Protein AF-A0A9P8AP58-F1 (afdb_monomer_lite)

Sequence (163 aa):
MRFLSTFFATVAVVLTVHGASLDDRTDVETVASLSAKINKGNCYGAPVPPWDAGCSPGWYYGDHHPSSSLICLKDVVICGLLSLLDCGFYCPNTGRHTEAPKNGYKEVFTGYTAAVRSVVPGDYLTYGLVDTVQECMDMCNTVVGCQFINTYHDVHGKVCALR

Secondary structure (DSSP, 8-state):
-------------S--SS-----TTHHHHHHHHHHHHS-GGGTTT--S-TTSTT---SEEESSSPPSSSPEETT-HHHHHHHHHH-SSB--TTSTT--PPP-TT------S-SSPPPPSSTT---EEEEESSHHHHHHHHHHBTT---EEEEEETTEEEEEE-

Radius of gyration: 18.33 Å; chains: 1; bounding box: 47×37×61 Å

Organism: NCBI:txid856835

Foldseek 3Di:
DDDDDDDPDDDDDDDPDDDDDDPVPPLVVVLV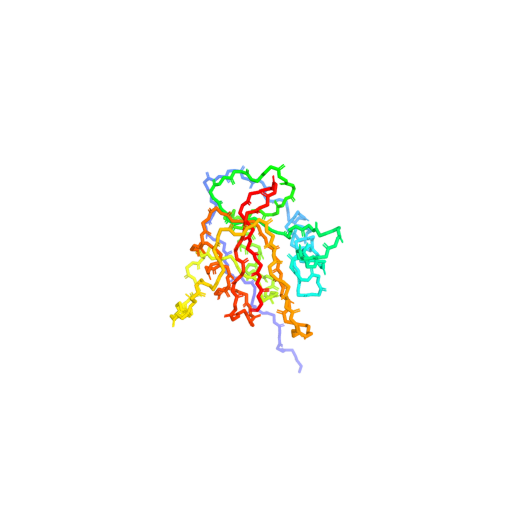VCCVLQAQVCLGNFNDDFQDPPTDASAEEEDDDQPDPHHYLPDPVSQVSVVVNPRQFHRQPPPPDPPPQPPDADQPDPAAQGWDDDPDPPQWRGKHHYADPVNLSSRLSSHPNFDYWTWHAYPRGIMITTD

Structure (mmCIF, N/CA/C/O backbone):
data_AF-A0A9P8AP58-F1
#
_entry.id   AF-A0A9P8AP58-F1
#
loop_
_atom_site.group_PDB
_atom_site.id
_atom_site.type_symbol
_atom_site.label_atom_id
_atom_site.label_alt_id
_atom_site.label_comp_id
_atom_site.label_asym_id
_atom_site.label_entity_id
_atom_site.label_seq_id
_atom_site.pdbx_PDB_ins_code
_atom_site.Cartn_x
_atom_site.Cartn_y
_atom_site.Cartn_z
_atom_site.occupancy
_atom_site.B_iso_or_equiv
_atom_site.auth_seq_id
_atom_site.auth_comp_id
_atom_site.auth_asym_id
_atom_site.auth_atom_id
_atom_site.pdbx_PDB_model_num
ATOM 1 N N . MET A 1 1 ? -22.024 -9.651 -43.913 1.00 40.78 1 MET A N 1
ATOM 2 C CA . MET A 1 1 ? -21.342 -8.561 -43.178 1.00 40.78 1 MET A CA 1
ATOM 3 C C . MET A 1 1 ? -22.388 -7.652 -42.554 1.00 40.78 1 MET A C 1
ATOM 5 O O . MET A 1 1 ? -23.392 -7.412 -43.210 1.00 40.78 1 MET A O 1
ATOM 9 N N . ARG A 1 2 ? -22.074 -7.120 -41.362 1.00 42.38 2 ARG A N 1
ATOM 10 C CA . ARG A 1 2 ? -22.781 -6.083 -40.576 1.00 42.38 2 ARG A CA 1
ATOM 11 C C . ARG A 1 2 ? -23.801 -6.576 -39.538 1.00 42.38 2 ARG A C 1
ATOM 13 O O . ARG A 1 2 ? -24.987 -6.305 -39.635 1.00 42.38 2 ARG A O 1
ATOM 20 N N . PHE A 1 3 ? -23.278 -7.219 -38.494 1.00 38.75 3 PHE A N 1
ATOM 21 C CA . PHE A 1 3 ? -23.812 -7.107 -37.133 1.00 38.75 3 PHE A CA 1
ATOM 22 C C . PHE A 1 3 ? -22.825 -6.261 -36.335 1.00 38.75 3 PHE A C 1
ATOM 24 O O . PHE A 1 3 ? -21.721 -6.727 -36.086 1.00 38.75 3 PHE A O 1
ATOM 31 N N . LEU A 1 4 ? -23.187 -5.020 -36.022 1.00 48.41 4 LEU A N 1
ATOM 32 C CA . LEU A 1 4 ? -22.578 -4.173 -34.991 1.00 48.41 4 LEU A CA 1
ATOM 33 C C . LEU A 1 4 ? -23.276 -2.822 -35.079 1.00 48.41 4 LEU A C 1
ATOM 35 O O . LEU A 1 4 ? -23.146 -2.155 -36.101 1.00 48.41 4 LEU A O 1
ATOM 39 N N . SER A 1 5 ? -24.027 -2.466 -34.037 1.00 48.19 5 SER A N 1
ATOM 40 C CA . SER A 1 5 ? -24.266 -1.091 -33.569 1.00 48.19 5 SER A CA 1
ATOM 41 C C . SER A 1 5 ? -25.670 -0.962 -32.982 1.00 48.19 5 SER A C 1
ATOM 43 O O . SER A 1 5 ? -26.552 -0.417 -33.627 1.00 48.19 5 SER A O 1
ATOM 45 N N . THR A 1 6 ? -25.869 -1.478 -31.768 1.00 45.34 6 THR A N 1
ATOM 46 C CA . THR A 1 6 ? -26.885 -0.990 -30.812 1.00 45.34 6 THR A CA 1
ATOM 47 C C . THR A 1 6 ? -26.591 -1.607 -29.439 1.00 45.34 6 THR A C 1
ATOM 49 O O . THR A 1 6 ? -27.280 -2.526 -29.011 1.00 45.34 6 THR A O 1
ATOM 52 N N . PHE A 1 7 ? -25.527 -1.166 -28.765 1.00 40.50 7 PHE A N 1
ATOM 53 C CA . PHE A 1 7 ? -25.283 -1.520 -27.353 1.00 40.50 7 PHE A CA 1
ATOM 54 C C . PHE A 1 7 ? -24.668 -0.358 -26.554 1.00 40.50 7 PHE A C 1
ATOM 56 O O . PHE A 1 7 ? -23.887 -0.565 -25.637 1.00 40.50 7 PHE A O 1
ATOM 63 N N . PHE A 1 8 ? -25.038 0.883 -26.881 1.00 42.94 8 PHE A N 1
ATOM 64 C CA . PHE A 1 8 ? -24.691 2.056 -26.072 1.00 42.94 8 PHE A CA 1
ATOM 65 C C . PHE A 1 8 ? -25.904 2.971 -25.931 1.00 42.94 8 PHE A C 1
ATOM 67 O O . PHE A 1 8 ? -25.991 4.001 -26.585 1.00 42.94 8 PHE A O 1
ATOM 74 N N . ALA A 1 9 ? -26.876 2.566 -25.120 1.00 43.69 9 ALA A N 1
ATOM 75 C CA . ALA A 1 9 ? -27.900 3.471 -24.605 1.00 43.69 9 ALA A CA 1
ATOM 76 C C . ALA A 1 9 ? -28.635 2.782 -23.455 1.00 43.69 9 ALA A C 1
ATOM 78 O O . ALA A 1 9 ? -29.604 2.089 -23.721 1.00 43.69 9 ALA A O 1
ATOM 79 N N . THR A 1 10 ? -28.145 2.938 -22.219 1.00 44.12 10 THR A N 1
ATOM 80 C CA . THR A 1 10 ? -28.948 3.049 -20.978 1.00 44.12 10 THR A CA 1
ATOM 81 C C . THR A 1 10 ? -28.051 2.920 -19.742 1.00 44.12 10 THR A C 1
ATOM 83 O O . THR A 1 10 ? -27.987 1.846 -19.159 1.00 44.12 10 THR A O 1
ATOM 86 N N . VAL A 1 11 ? -27.403 4.005 -19.307 1.00 41.91 11 VAL A N 1
ATOM 87 C CA . VAL A 1 11 ? -27.223 4.316 -17.872 1.00 41.91 11 VAL A CA 1
ATOM 88 C C . VAL A 1 11 ? -27.125 5.839 -17.762 1.00 41.91 11 VAL A C 1
ATOM 90 O O . VAL A 1 11 ? -26.048 6.416 -17.809 1.00 41.91 11 VAL A O 1
ATOM 93 N N . ALA A 1 12 ? -28.269 6.510 -17.695 1.00 47.03 12 ALA A N 1
ATOM 94 C CA . ALA A 1 12 ? -28.331 7.946 -17.451 1.00 47.03 12 ALA A CA 1
ATOM 95 C C . ALA A 1 12 ? -29.510 8.243 -16.530 1.00 47.03 12 ALA A C 1
ATOM 97 O O . ALA A 1 12 ? -30.489 8.833 -16.963 1.00 47.03 12 ALA A O 1
ATOM 98 N N . VAL A 1 13 ? -29.448 7.790 -15.275 1.00 47.41 13 VAL A N 1
ATOM 99 C CA . VAL A 1 13 ? -30.247 8.359 -14.181 1.00 47.41 13 VAL A CA 1
ATOM 100 C C . VAL A 1 13 ? -29.464 8.179 -12.878 1.00 47.41 13 VAL A C 1
ATOM 102 O O . VAL A 1 13 ? -28.923 7.107 -12.630 1.00 47.41 13 VAL A O 1
ATOM 105 N N . VAL A 1 14 ? -29.498 9.221 -12.044 1.00 40.94 14 V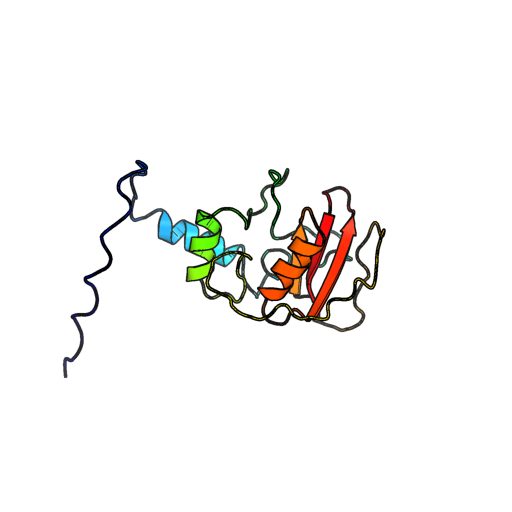AL A N 1
ATOM 106 C CA . VAL A 1 14 ? -28.952 9.354 -10.680 1.00 40.94 14 VAL A CA 1
ATOM 107 C C . VAL A 1 14 ? -27.531 9.915 -10.615 1.00 40.94 14 VAL A C 1
ATOM 109 O O . VAL A 1 14 ? -26.609 9.188 -10.304 1.00 40.94 14 VAL A O 1
ATOM 112 N N . LEU A 1 15 ? -27.383 11.227 -10.834 1.00 37.28 15 LEU A N 1
ATOM 113 C CA . LEU A 1 15 ? -26.424 12.107 -10.137 1.00 37.28 15 LEU A CA 1
ATOM 114 C C . LEU A 1 15 ? -26.879 13.573 -10.340 1.00 37.28 15 LEU A C 1
ATOM 116 O O . LEU A 1 15 ?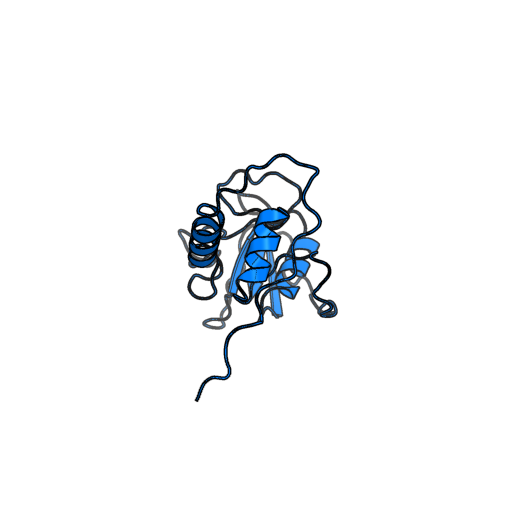 -26.220 14.375 -10.987 1.00 37.28 15 LEU A O 1
ATOM 120 N N . THR A 1 16 ? -28.065 13.929 -9.831 1.00 39.12 16 THR A N 1
ATOM 121 C CA . THR A 1 16 ? -28.626 15.297 -9.932 1.00 39.12 16 THR A CA 1
ATOM 122 C C . THR A 1 16 ? -28.765 16.002 -8.580 1.00 39.12 16 THR A C 1
ATOM 124 O O . THR A 1 16 ? -29.711 16.759 -8.393 1.00 39.12 16 THR A O 1
ATOM 127 N N . VAL A 1 17 ? -27.869 15.772 -7.609 1.00 39.41 17 VAL A N 1
ATOM 128 C CA . VAL A 1 17 ? -27.957 16.493 -6.313 1.00 39.41 17 VAL A CA 1
ATOM 129 C C . VAL A 1 17 ? -26.673 17.205 -5.877 1.00 39.41 17 VAL A C 1
ATOM 131 O O . VAL A 1 17 ? -26.743 18.062 -5.007 1.00 39.41 17 VAL A O 1
ATOM 134 N N . HIS A 1 18 ? -25.520 16.991 -6.513 1.00 36.91 18 HIS A N 1
ATOM 135 C CA . HIS A 1 18 ? -24.331 17.801 -6.216 1.00 36.91 18 HIS A CA 1
ATOM 136 C C . HIS A 1 18 ? -23.763 18.353 -7.517 1.00 36.91 18 HIS A C 1
ATOM 138 O O . HIS A 1 18 ? -23.333 17.598 -8.382 1.00 36.91 18 HIS A O 1
ATOM 144 N N . GLY A 1 19 ? -23.854 19.675 -7.676 1.00 36.41 19 GLY A N 1
ATOM 145 C CA . GLY A 1 19 ? -23.434 20.407 -8.866 1.00 36.41 19 GLY A CA 1
ATOM 146 C C . GLY A 1 19 ? -21.930 20.320 -9.113 1.00 36.41 19 GLY A C 1
ATOM 147 O O . GLY A 1 19 ? -21.195 21.238 -8.767 1.00 36.41 19 GLY A O 1
ATOM 148 N N . ALA A 1 20 ? -21.496 19.244 -9.760 1.00 35.88 20 ALA A N 1
ATOM 149 C CA . ALA A 1 20 ? -20.250 19.190 -10.502 1.00 35.88 20 ALA A CA 1
ATOM 150 C C . ALA A 1 20 ? -20.607 19.177 -11.992 1.00 35.88 20 ALA A C 1
ATOM 152 O O . ALA A 1 20 ? -21.265 18.265 -12.489 1.00 35.88 20 ALA A O 1
ATOM 153 N N . SER A 1 21 ? -20.214 20.237 -12.690 1.00 34.44 21 SER A N 1
ATOM 154 C CA . SER A 1 21 ? -20.146 20.258 -14.147 1.00 34.44 21 SER A CA 1
ATOM 155 C C . SER A 1 21 ? -19.167 19.166 -14.584 1.00 34.44 21 SER A C 1
ATOM 157 O O . SER A 1 21 ? -17.965 19.342 -14.410 1.00 34.44 21 SER A O 1
ATOM 159 N N . LEU A 1 22 ? -19.668 18.046 -15.109 1.00 40.72 22 LEU A N 1
ATOM 160 C CA . LEU A 1 22 ? -18.841 17.030 -15.759 1.00 40.72 22 LEU A CA 1
ATOM 161 C C . LEU A 1 22 ? -18.434 17.557 -17.137 1.00 40.72 22 LEU A C 1
ATOM 163 O O . LEU A 1 22 ? -19.235 17.580 -18.072 1.00 40.72 22 LEU A O 1
ATOM 167 N N . ASP A 1 23 ? -17.199 18.038 -17.220 1.00 38.06 23 ASP A N 1
ATOM 168 C CA . ASP A 1 23 ? -16.495 18.256 -18.474 1.00 38.06 23 ASP A CA 1
ATOM 169 C C . ASP A 1 23 ? -15.942 16.893 -18.928 1.00 38.06 23 ASP A C 1
ATOM 171 O O . ASP A 1 23 ? -15.084 16.307 -18.275 1.00 38.06 23 ASP A O 1
ATOM 175 N N . ASP A 1 24 ? -16.451 16.369 -20.043 1.00 47.53 24 ASP A N 1
ATOM 176 C CA . ASP A 1 24 ? -16.202 15.028 -20.622 1.00 47.53 24 ASP A CA 1
ATOM 177 C C . ASP A 1 24 ? -14.714 14.735 -20.955 1.00 47.53 24 ASP A C 1
ATOM 179 O O . ASP A 1 24 ? -14.343 13.668 -21.440 1.00 47.53 24 ASP A O 1
ATOM 183 N N . ARG A 1 25 ? -13.819 15.690 -20.691 1.00 46.25 25 ARG A N 1
ATOM 184 C CA . ARG A 1 25 ? -12.376 15.607 -20.938 1.00 46.25 25 ARG A CA 1
ATOM 185 C C . ARG A 1 25 ? -11.538 15.358 -19.682 1.00 46.25 25 ARG A C 1
ATOM 187 O O . ARG A 1 25 ? -10.410 14.889 -19.815 1.00 46.25 25 ARG A O 1
ATOM 194 N N . THR A 1 26 ? -12.062 15.633 -18.485 1.00 54.44 26 THR A N 1
ATOM 195 C CA . THR A 1 26 ? -11.304 15.513 -17.225 1.00 54.44 26 THR A CA 1
ATOM 196 C C . THR A 1 26 ? -11.257 14.085 -16.683 1.00 54.44 26 THR A C 1
ATOM 198 O O . THR A 1 26 ? -10.296 13.711 -16.011 1.00 54.44 26 THR A O 1
ATOM 201 N N . ASP A 1 27 ? -12.240 13.250 -17.015 1.00 59.91 27 ASP A N 1
ATOM 202 C CA . ASP A 1 27 ? -12.372 11.907 -16.434 1.00 59.91 27 ASP A CA 1
ATOM 203 C C . ASP A 1 27 ? -11.407 10.894 -17.075 1.00 59.91 27 ASP A C 1
ATOM 205 O O . ASP A 1 27 ? -10.841 10.033 -16.405 1.00 59.91 27 ASP A O 1
ATOM 209 N N . VAL A 1 28 ? -11.123 11.027 -18.373 1.00 61.59 28 VAL A N 1
ATOM 210 C CA . VAL A 1 28 ? -10.181 10.132 -19.070 1.00 61.59 28 VAL A CA 1
ATOM 211 C C . VAL A 1 28 ? -8.731 10.417 -18.664 1.00 61.59 28 VAL A C 1
ATOM 213 O O . VAL A 1 28 ? -7.946 9.491 -18.461 1.00 61.59 28 VAL A O 1
ATOM 216 N N . GLU A 1 29 ? -8.367 11.691 -18.507 1.00 68.44 29 GLU A N 1
ATOM 217 C CA . GLU A 1 29 ? -7.018 12.095 -18.088 1.00 68.44 29 GLU A CA 1
ATOM 218 C C . GLU A 1 29 ? -6.745 11.730 -16.617 1.00 68.44 29 GLU A C 1
ATOM 220 O O . GLU A 1 29 ? -5.650 11.274 -16.266 1.00 68.44 29 GLU A O 1
ATOM 225 N N . THR A 1 30 ? -7.760 11.831 -15.754 1.00 77.88 30 THR A N 1
ATOM 226 C CA . THR A 1 30 ? -7.673 11.397 -14.350 1.00 77.88 30 THR A CA 1
ATOM 227 C C . THR A 1 30 ? -7.573 9.876 -14.220 1.00 77.88 30 THR A C 1
ATOM 229 O O . THR A 1 30 ? -6.748 9.387 -13.452 1.00 77.88 30 THR A O 1
ATOM 232 N N . VAL A 1 31 ? -8.308 9.103 -15.025 1.00 79.94 31 VAL A N 1
ATOM 233 C CA . VAL A 1 31 ? -8.180 7.633 -15.060 1.00 79.94 31 VAL A CA 1
ATOM 234 C C . VAL A 1 31 ? -6.814 7.194 -15.595 1.00 79.94 31 VAL A C 1
ATOM 236 O O . VAL A 1 31 ? -6.179 6.310 -15.017 1.00 79.94 31 VAL A O 1
ATOM 239 N N . ALA A 1 32 ? -6.319 7.823 -16.665 1.00 83.62 32 ALA A N 1
ATOM 240 C CA . ALA A 1 32 ? -5.010 7.503 -17.234 1.00 83.62 32 ALA A CA 1
ATOM 241 C C . ALA A 1 32 ? -3.861 7.834 -16.266 1.00 83.62 32 ALA A C 1
ATOM 243 O O . ALA A 1 32 ? -2.947 7.027 -16.087 1.00 83.62 32 ALA A O 1
ATOM 244 N N . SER A 1 33 ? -3.919 8.992 -15.601 1.00 85.50 33 SER A N 1
ATOM 245 C CA . SER A 1 33 ? -2.929 9.372 -14.586 1.00 85.50 33 SER A CA 1
ATOM 246 C C . SER A 1 33 ? -2.980 8.463 -13.355 1.00 85.50 33 SER A C 1
ATOM 248 O O . SER A 1 33 ? -1.930 8.079 -12.834 1.00 85.50 33 SER A O 1
ATOM 250 N N . LEU A 1 34 ? -4.174 8.040 -12.930 1.00 86.00 34 LEU A N 1
ATOM 251 C CA . LEU A 1 34 ? -4.345 7.075 -11.847 1.00 86.00 34 LEU A CA 1
ATOM 252 C C . LEU A 1 34 ? -3.783 5.697 -12.213 1.00 86.00 34 LEU A C 1
ATOM 254 O O . LEU A 1 34 ? -3.051 5.120 -11.416 1.00 86.00 34 LEU A O 1
ATOM 258 N N . SER A 1 35 ? -4.042 5.208 -13.428 1.00 86.44 35 SER A N 1
ATOM 259 C CA . SER A 1 35 ? -3.464 3.961 -13.950 1.00 86.44 35 SER A CA 1
ATOM 260 C C . SER A 1 35 ? -1.933 4.021 -14.023 1.00 86.44 35 SER A C 1
ATOM 262 O O . SER A 1 35 ? -1.238 3.082 -13.631 1.00 86.44 35 SER A O 1
ATOM 264 N N . ALA A 1 36 ? -1.375 5.156 -14.450 1.00 87.81 36 ALA A N 1
ATOM 265 C CA . ALA A 1 36 ? 0.070 5.361 -14.462 1.00 87.81 36 ALA A CA 1
ATOM 266 C C . ALA A 1 36 ? 0.672 5.384 -13.043 1.00 87.81 36 ALA A C 1
ATOM 268 O O . ALA A 1 36 ? 1.783 4.892 -12.840 1.00 87.81 36 ALA A O 1
ATOM 269 N N . LYS A 1 37 ? -0.056 5.925 -12.056 1.00 88.38 37 LYS A N 1
ATOM 270 C CA . LYS A 1 37 ? 0.400 6.024 -10.661 1.00 88.38 37 LYS A CA 1
ATOM 271 C C . LYS A 1 37 ? 0.221 4.718 -9.880 1.00 88.38 37 LYS A C 1
ATOM 273 O O . LYS A 1 37 ? 1.120 4.356 -9.128 1.00 88.38 37 LYS A O 1
ATOM 278 N N . ILE A 1 38 ? -0.876 3.992 -10.087 1.00 88.56 38 ILE A N 1
ATOM 279 C CA . ILE A 1 38 ? -1.226 2.746 -9.395 1.00 88.56 38 ILE A CA 1
ATOM 280 C C . ILE A 1 38 ? -1.367 1.620 -10.426 1.00 88.56 38 ILE A C 1
ATOM 282 O O . ILE A 1 38 ? -2.423 1.427 -11.027 1.00 88.56 38 ILE A O 1
ATOM 286 N N . ASN A 1 39 ? -0.298 0.849 -10.626 1.00 89.12 39 ASN A N 1
ATOM 287 C CA . ASN A 1 39 ? -0.325 -0.349 -11.463 1.00 89.12 39 ASN A CA 1
ATOM 288 C C . ASN A 1 39 ? 0.603 -1.435 -10.919 1.00 89.12 39 ASN A C 1
ATOM 290 O O . ASN A 1 39 ? 1.521 -1.190 -10.141 1.00 89.12 39 ASN A O 1
ATOM 294 N N . LYS A 1 40 ? 0.401 -2.666 -11.383 1.00 89.12 40 LYS A N 1
ATOM 295 C CA . LYS A 1 40 ? 1.226 -3.801 -10.964 1.00 89.12 40 LYS A CA 1
ATOM 296 C C . LYS A 1 40 ? 2.717 -3.615 -11.287 1.00 89.12 40 LYS A C 1
ATOM 298 O O . LYS A 1 40 ? 3.565 -4.059 -10.521 1.00 89.12 40 LYS A O 1
ATOM 303 N N . GLY A 1 41 ? 3.046 -2.952 -12.399 1.00 89.19 41 GLY A N 1
ATOM 304 C CA . GLY A 1 41 ? 4.427 -2.755 -12.853 1.00 89.19 41 GLY A CA 1
ATOM 305 C C . GLY A 1 41 ? 5.262 -1.842 -11.952 1.00 89.19 41 GLY A C 1
ATOM 306 O O . GLY A 1 41 ? 6.478 -1.998 -11.894 1.00 89.19 41 GLY A O 1
ATOM 307 N N . ASN A 1 42 ? 4.624 -0.928 -11.216 1.00 91.44 42 ASN A N 1
ATOM 308 C CA . ASN A 1 42 ? 5.286 -0.031 -10.270 1.00 91.44 42 ASN A CA 1
ATOM 309 C C . ASN A 1 42 ? 4.997 -0.376 -8.800 1.00 91.44 42 ASN A C 1
ATOM 311 O O . ASN A 1 42 ? 5.141 0.489 -7.935 1.00 91.44 42 ASN A O 1
ATOM 315 N N . CYS A 1 43 ? 4.587 -1.620 -8.518 1.00 93.56 43 CYS A N 1
ATOM 316 C CA . CYS A 1 43 ? 4.209 -2.070 -7.174 1.00 93.56 43 CYS A CA 1
ATOM 317 C C . CYS A 1 43 ? 3.142 -1.154 -6.544 1.00 93.56 43 CYS A C 1
ATOM 319 O O . CYS A 1 43 ? 3.242 -0.754 -5.381 1.00 93.56 43 CYS A O 1
ATOM 321 N N . TYR A 1 44 ? 2.151 -0.763 -7.351 1.00 93.06 44 TYR A N 1
ATOM 322 C CA . TYR A 1 44 ? 1.038 0.105 -6.966 1.00 93.06 44 TYR A CA 1
ATOM 323 C C . TYR A 1 44 ? 1.503 1.431 -6.341 1.00 93.06 44 TYR A C 1
ATOM 325 O O . TYR A 1 44 ? 1.017 1.859 -5.297 1.00 93.06 44 TYR A O 1
ATOM 333 N N . GLY A 1 45 ? 2.481 2.067 -6.989 1.00 92.56 45 GLY A N 1
ATOM 334 C CA . GLY A 1 45 ? 3.052 3.354 -6.585 1.00 92.56 45 GLY A CA 1
ATOM 335 C C . GLY A 1 45 ? 4.238 3.267 -5.621 1.00 92.56 45 GLY A C 1
ATOM 336 O O . GLY A 1 45 ? 4.778 4.308 -5.260 1.00 92.56 45 GLY A O 1
ATOM 337 N N . ALA A 1 46 ? 4.672 2.064 -5.235 1.00 93.81 46 ALA A N 1
ATOM 338 C CA . ALA A 1 46 ? 5.764 1.845 -4.284 1.00 93.81 46 ALA A CA 1
ATOM 339 C C . ALA A 1 46 ? 6.857 0.915 -4.857 1.00 93.81 46 ALA A C 1
ATOM 341 O O . ALA A 1 46 ? 7.032 -0.199 -4.370 1.00 93.81 46 ALA A O 1
ATOM 342 N N . PRO A 1 47 ? 7.607 1.306 -5.902 1.00 93.88 47 PRO A N 1
ATOM 343 C CA . PRO A 1 47 ? 8.533 0.400 -6.596 1.00 93.88 47 PRO A CA 1
ATOM 344 C C . PRO A 1 47 ? 9.766 -0.001 -5.770 1.00 93.88 47 PRO A C 1
ATOM 346 O O . PRO A 1 47 ? 10.371 -1.036 -6.036 1.00 93.88 47 PRO A O 1
ATOM 349 N N . VAL A 1 48 ? 10.152 0.813 -4.785 1.00 92.88 48 VAL A N 1
ATOM 350 C CA . VAL A 1 48 ? 11.259 0.521 -3.867 1.00 92.88 48 VAL A CA 1
ATOM 351 C C . VAL A 1 48 ? 10.657 0.003 -2.564 1.00 92.88 48 VAL A C 1
ATOM 353 O O . VAL A 1 48 ? 9.858 0.722 -1.963 1.00 92.88 48 VAL A O 1
ATOM 356 N N . PRO A 1 49 ? 10.999 -1.213 -2.112 1.00 91.38 49 PRO A N 1
ATOM 357 C CA . PRO A 1 49 ? 10.400 -1.785 -0.920 1.00 91.38 49 PRO A CA 1
ATOM 358 C C . PRO A 1 49 ? 10.857 -1.050 0.349 1.00 91.38 49 PRO A C 1
ATOM 360 O O . PRO A 1 49 ? 11.920 -0.428 0.371 1.00 91.38 49 PRO A O 1
ATOM 363 N N . PRO A 1 50 ? 10.105 -1.171 1.452 1.00 89.56 50 PRO A N 1
ATOM 364 C CA . PRO A 1 50 ? 10.311 -0.338 2.636 1.00 89.56 50 PRO A CA 1
ATOM 365 C C . PRO A 1 50 ? 11.615 -0.591 3.411 1.00 89.56 50 PRO A C 1
ATOM 367 O O . PRO A 1 50 ? 11.987 0.202 4.271 1.00 89.56 50 PRO A O 1
ATOM 370 N N . TRP A 1 51 ? 12.293 -1.711 3.157 1.00 87.75 51 TRP A N 1
ATOM 371 C CA . TRP A 1 51 ? 13.586 -2.038 3.772 1.00 87.75 51 TRP A CA 1
ATOM 372 C C . TRP A 1 51 ? 14.786 -1.526 2.964 1.00 87.75 51 TRP A C 1
ATOM 374 O O . TRP A 1 51 ? 15.919 -1.678 3.419 1.00 87.75 51 TRP A O 1
ATOM 384 N N . ASP A 1 52 ? 14.556 -0.945 1.784 1.00 89.81 52 ASP A N 1
ATOM 385 C CA . ASP A 1 52 ? 15.599 -0.367 0.940 1.00 89.81 52 ASP A CA 1
ATOM 386 C C . ASP A 1 52 ? 15.577 1.173 1.029 1.00 89.81 52 ASP A C 1
ATOM 388 O O . ASP A 1 52 ? 14.558 1.803 1.327 1.00 89.81 52 ASP A O 1
ATOM 392 N N . ALA A 1 53 ? 16.733 1.801 0.800 1.00 88.88 53 ALA A N 1
ATOM 393 C CA . ALA A 1 53 ? 16.875 3.253 0.881 1.00 88.88 53 ALA A CA 1
ATOM 394 C C . ALA A 1 53 ? 16.135 3.967 -0.263 1.00 88.88 53 ALA A C 1
ATOM 396 O O . ALA A 1 53 ? 16.133 3.502 -1.401 1.00 88.88 53 ALA A O 1
ATOM 397 N N . GLY A 1 54 ? 15.554 5.135 0.032 1.00 88.62 54 GLY A N 1
ATOM 398 C CA . GLY A 1 54 ? 14.787 5.919 -0.947 1.00 88.62 54 GLY A CA 1
ATOM 399 C C . GLY A 1 54 ? 13.375 5.387 -1.206 1.00 88.62 54 GLY A C 1
ATOM 400 O O . GLY A 1 54 ? 12.752 5.766 -2.195 1.00 88.62 54 GLY A O 1
ATOM 401 N N . CYS A 1 55 ? 12.872 4.509 -0.338 1.00 90.31 55 CYS A N 1
ATOM 402 C CA . CYS A 1 55 ? 11.505 4.023 -0.406 1.00 90.31 55 CYS A CA 1
ATOM 403 C C . CYS A 1 55 ? 10.485 5.143 -0.127 1.00 90.31 55 CYS A C 1
ATOM 405 O O . CYS A 1 55 ? 10.724 6.056 0.667 1.00 90.31 55 CYS A O 1
ATOM 407 N N . SER A 1 56 ? 9.339 5.073 -0.806 1.00 90.69 56 SER A N 1
ATOM 408 C CA . SER A 1 56 ? 8.168 5.897 -0.492 1.00 90.69 56 SER A CA 1
ATOM 409 C C . SER A 1 56 ? 6.885 5.063 -0.605 1.00 90.69 56 SER A C 1
ATOM 411 O O . SER A 1 56 ? 6.811 4.202 -1.488 1.00 90.69 56 SER A O 1
ATOM 413 N N . PRO A 1 57 ? 5.905 5.263 0.298 1.00 91.62 57 PRO A N 1
ATOM 414 C CA . PRO A 1 57 ? 4.629 4.559 0.222 1.00 91.62 57 PRO A CA 1
ATOM 415 C C . PRO A 1 57 ? 3.887 4.943 -1.060 1.00 91.62 57 PRO A C 1
ATOM 417 O O . PRO A 1 57 ? 4.001 6.072 -1.532 1.00 91.62 57 PRO A O 1
ATOM 420 N N . GLY A 1 58 ? 3.106 4.015 -1.613 1.00 91.81 58 GLY A N 1
ATOM 421 C CA . GLY A 1 58 ? 2.347 4.261 -2.846 1.00 91.81 58 GLY A CA 1
ATOM 422 C C . GLY A 1 58 ? 0.972 4.882 -2.599 1.00 91.81 58 GLY A C 1
ATOM 423 O O . GLY A 1 58 ? 0.455 5.644 -3.419 1.00 91.81 58 GLY A O 1
ATOM 424 N N . TRP A 1 59 ? 0.380 4.574 -1.447 1.00 92.06 59 TRP A N 1
ATOM 425 C CA . TRP A 1 59 ? -1.013 4.870 -1.130 1.00 92.06 59 TRP A CA 1
ATOM 426 C C . TRP A 1 59 ? -1.228 5.033 0.378 1.00 92.06 59 TRP A C 1
ATOM 428 O O . TRP A 1 59 ? -0.389 4.645 1.195 1.00 92.06 59 TRP A O 1
ATOM 438 N N . TYR A 1 60 ? -2.371 5.615 0.735 1.00 91.62 60 TYR A N 1
ATOM 439 C CA . TYR A 1 60 ? -2.851 5.743 2.105 1.00 91.62 60 TYR A CA 1
ATOM 440 C C . TYR A 1 60 ? -4.265 5.160 2.225 1.00 91.62 60 TYR A C 1
ATOM 442 O O . TYR A 1 60 ? -5.120 5.433 1.382 1.00 91.62 60 TYR A O 1
ATOM 450 N N . TYR A 1 61 ? -4.521 4.371 3.267 1.00 91.12 61 TYR A N 1
ATOM 451 C CA . TYR A 1 61 ? -5.842 3.834 3.592 1.00 91.12 61 TYR A CA 1
ATOM 452 C C . TYR A 1 61 ? -6.095 3.950 5.100 1.00 91.12 61 TYR A C 1
ATOM 454 O O . TYR A 1 61 ? -5.712 3.083 5.880 1.00 91.12 61 TYR A O 1
ATOM 462 N N . GLY A 1 62 ? -6.734 5.048 5.495 1.00 87.06 62 GLY A N 1
ATOM 463 C CA . GLY A 1 62 ? -7.059 5.378 6.880 1.00 87.06 62 GLY A CA 1
ATOM 464 C C . GLY A 1 62 ? -8.047 6.543 6.946 1.00 87.06 62 GLY A C 1
ATOM 465 O O . GLY A 1 62 ? -8.437 7.089 5.912 1.00 87.06 62 GLY A O 1
ATOM 466 N N . ASP A 1 63 ? -8.512 6.867 8.148 1.00 85.50 63 ASP A N 1
ATOM 467 C CA . ASP A 1 63 ? -9.506 7.921 8.401 1.00 85.50 63 ASP A CA 1
ATOM 468 C C . ASP A 1 63 ? -8.891 9.321 8.533 1.00 85.50 63 ASP A C 1
ATOM 470 O O . ASP A 1 63 ? -9.608 10.323 8.499 1.00 85.50 63 ASP A O 1
ATOM 474 N N . HIS A 1 64 ? -7.571 9.417 8.686 1.00 82.00 64 HIS A N 1
ATOM 475 C CA . HIS A 1 64 ? -6.886 10.697 8.803 1.00 82.00 64 HIS A CA 1
ATOM 476 C C . HIS A 1 64 ? -6.523 11.267 7.430 1.00 82.00 64 HIS A C 1
ATOM 478 O O . HIS A 1 64 ? -6.387 10.561 6.435 1.00 82.00 64 HIS A O 1
ATOM 484 N N . HIS A 1 65 ? -6.331 12.582 7.351 1.00 70.56 65 HIS A N 1
ATOM 485 C CA . HIS A 1 65 ? -5.767 13.166 6.141 1.00 70.56 65 HIS A CA 1
ATOM 486 C C . HIS A 1 65 ? -4.277 12.811 6.064 1.00 70.56 65 HIS A C 1
ATOM 488 O O . HIS A 1 65 ? -3.537 13.167 6.988 1.00 70.56 65 HIS A O 1
ATOM 494 N N . PRO A 1 66 ? -3.810 12.145 4.992 1.00 68.25 66 PRO A N 1
ATOM 495 C CA . PRO A 1 66 ? -2.389 11.894 4.838 1.00 68.25 66 PRO A CA 1
ATOM 496 C C . PRO A 1 66 ? -1.657 13.237 4.762 1.00 68.25 66 PRO A C 1
ATOM 498 O O . PRO A 1 66 ? -2.071 14.152 4.051 1.00 68.25 66 PRO A O 1
ATOM 501 N N . SER A 1 67 ? -0.543 13.362 5.480 1.00 64.62 67 SER A N 1
ATOM 502 C CA . SER A 1 67 ? 0.337 14.541 5.422 1.00 64.62 67 SER A CA 1
ATOM 503 C C . SER A 1 67 ? 1.125 14.642 4.105 1.00 64.62 67 SER A C 1
ATOM 505 O O . SER A 1 67 ? 1.889 15.584 3.898 1.00 64.62 67 SER A O 1
ATOM 507 N N . SER A 1 68 ? 0.949 13.667 3.214 1.00 69.12 68 SER A N 1
ATOM 508 C CA . SER A 1 68 ? 1.694 13.444 1.981 1.00 69.12 68 SER A CA 1
ATOM 509 C C . SER A 1 68 ? 0.771 13.449 0.756 1.00 69.12 68 SER A C 1
ATOM 511 O O . SER A 1 68 ? -0.437 13.255 0.860 1.00 69.12 68 SER A O 1
ATOM 513 N N . SER A 1 69 ? 1.341 13.620 -0.441 1.00 80.06 69 SER A N 1
ATOM 514 C CA . SER A 1 69 ? 0.640 13.580 -1.743 1.00 80.06 69 SER A CA 1
ATOM 515 C C . SER A 1 69 ? 0.199 12.165 -2.177 1.00 80.06 69 SER A C 1
ATOM 517 O O . SER A 1 69 ? 0.075 11.855 -3.376 1.00 80.06 69 SER A O 1
ATOM 519 N N . LEU A 1 70 ? -0.010 11.284 -1.198 1.00 87.31 70 LEU A N 1
ATOM 520 C CA . LEU A 1 70 ? -0.493 9.928 -1.403 1.00 87.31 70 LEU A CA 1
ATOM 521 C C . LEU A 1 70 ? -1.953 9.945 -1.826 1.00 87.31 70 LEU A C 1
ATOM 523 O O . LEU A 1 70 ? -2.741 10.802 -1.432 1.00 87.31 70 LEU A O 1
ATOM 527 N N . ILE A 1 71 ? -2.310 8.955 -2.635 1.00 88.50 71 ILE A N 1
ATOM 528 C CA . ILE A 1 71 ? -3.704 8.720 -2.979 1.00 88.50 71 ILE A CA 1
ATOM 529 C C . ILE A 1 71 ? -4.393 8.113 -1.753 1.00 88.50 71 ILE A C 1
ATOM 531 O O . ILE A 1 71 ? -3.940 7.087 -1.241 1.00 88.50 71 ILE A O 1
ATOM 535 N N . CYS A 1 72 ? -5.478 8.744 -1.300 1.00 89.00 72 CYS A N 1
ATOM 536 C CA . CYS A 1 72 ? -6.327 8.211 -0.241 1.00 89.00 72 CYS A CA 1
ATOM 537 C C . CYS A 1 72 ? -7.323 7.209 -0.832 1.00 89.00 72 CYS A C 1
ATOM 539 O O . CYS A 1 72 ? -8.169 7.569 -1.647 1.00 89.00 72 CYS A O 1
ATOM 541 N N . LEU A 1 73 ? -7.233 5.952 -0.412 1.00 89.38 73 LEU A N 1
ATOM 542 C CA . LEU A 1 73 ? -8.065 4.860 -0.917 1.00 89.38 73 LEU A CA 1
ATOM 543 C C . LEU A 1 73 ? -9.436 4.770 -0.232 1.00 89.38 73 LEU A C 1
ATOM 545 O O . LEU A 1 73 ? -10.286 4.011 -0.687 1.00 89.38 73 LEU A O 1
ATOM 549 N N . LYS A 1 74 ? -9.678 5.553 0.830 1.00 85.94 74 LYS A N 1
ATOM 550 C CA . LYS A 1 74 ? -11.028 5.754 1.391 1.00 85.94 74 LYS A CA 1
ATOM 551 C C . LYS A 1 74 ? -11.842 6.808 0.632 1.00 85.94 74 LYS A C 1
ATOM 553 O O . LYS A 1 74 ? -13.033 6.958 0.891 1.00 85.94 74 LYS A O 1
ATOM 558 N N . ASP A 1 75 ? -11.229 7.530 -0.307 1.00 84.69 75 ASP A N 1
ATOM 559 C CA . ASP A 1 75 ? -11.943 8.481 -1.154 1.00 84.69 75 ASP A CA 1
ATOM 560 C C . ASP A 1 75 ? -12.836 7.739 -2.164 1.00 84.69 75 ASP A C 1
ATOM 562 O O . ASP A 1 75 ? -12.375 6.896 -2.938 1.00 84.69 75 ASP A O 1
ATOM 566 N N . VAL A 1 76 ? -14.133 8.053 -2.156 1.00 81.25 76 VAL A N 1
ATOM 567 C CA . VAL A 1 76 ? -15.144 7.371 -2.981 1.00 81.25 76 VAL A CA 1
ATOM 568 C C . VAL A 1 76 ? -14.937 7.578 -4.481 1.00 81.25 76 VAL A C 1
ATOM 570 O O . VAL A 1 76 ? -15.271 6.690 -5.264 1.00 81.25 76 VAL A O 1
ATOM 573 N N . VAL A 1 77 ? -14.379 8.721 -4.888 1.00 83.62 77 VAL A N 1
ATOM 574 C CA . VAL A 1 77 ? -14.103 9.024 -6.295 1.00 83.62 77 VAL A CA 1
ATOM 575 C C . VAL A 1 77 ? -12.902 8.212 -6.741 1.00 83.62 77 VAL A C 1
ATOM 577 O O . VAL A 1 77 ? -13.012 7.445 -7.694 1.00 83.62 77 VAL A O 1
ATOM 580 N N . ILE A 1 78 ? -11.789 8.295 -6.006 1.00 85.62 78 ILE A N 1
ATOM 581 C CA . ILE A 1 78 ? -10.585 7.501 -6.287 1.00 85.62 78 ILE A CA 1
ATOM 582 C C . ILE A 1 78 ? -10.929 6.018 -6.350 1.00 85.62 78 ILE A C 1
ATOM 584 O O . ILE A 1 78 ? -10.507 5.318 -7.272 1.00 85.62 78 ILE A O 1
ATOM 588 N N . CYS A 1 79 ? -11.725 5.544 -5.395 1.00 84.44 79 CYS A N 1
ATOM 589 C CA . CYS A 1 79 ? -12.067 4.142 -5.349 1.00 84.44 79 CYS A CA 1
ATOM 590 C C . CYS A 1 79 ? -12.982 3.701 -6.494 1.00 84.44 79 CYS A C 1
ATOM 592 O O . CYS A 1 79 ? -12.776 2.635 -7.080 1.00 84.44 79 CYS A O 1
ATOM 594 N N . GLY A 1 80 ? -13.950 4.543 -6.864 1.00 83.06 80 GLY A N 1
ATOM 595 C CA . GLY A 1 80 ? -14.768 4.335 -8.054 1.00 83.06 80 GLY A CA 1
ATOM 596 C C . GLY A 1 80 ? -13.910 4.219 -9.315 1.00 83.06 80 GLY A C 1
ATOM 597 O O . GLY A 1 80 ? -14.083 3.276 -10.085 1.00 83.06 80 GLY A O 1
ATOM 598 N N . LEU A 1 81 ? -12.928 5.106 -9.486 1.00 85.25 81 LEU A N 1
ATOM 599 C CA . LEU A 1 81 ? -12.026 5.082 -10.640 1.00 85.25 81 LEU A CA 1
ATOM 600 C C . LEU A 1 81 ? -11.122 3.840 -10.655 1.00 85.25 81 LEU A C 1
ATOM 602 O O . LEU A 1 81 ? -10.990 3.203 -11.698 1.00 85.25 81 LEU A O 1
ATOM 606 N N . LEU A 1 82 ? -10.544 3.444 -9.513 1.00 83.12 82 LEU A N 1
ATOM 607 C CA . LEU A 1 82 ? -9.737 2.217 -9.419 1.00 83.12 82 LEU A CA 1
ATOM 608 C C . LEU A 1 82 ? -10.549 0.968 -9.778 1.00 83.12 82 LEU A C 1
ATOM 610 O O . LEU A 1 82 ? -10.042 0.093 -10.477 1.00 83.12 82 LEU A O 1
ATOM 614 N N . SER A 1 83 ? -11.822 0.909 -9.374 1.00 83.25 83 SER A N 1
ATOM 615 C CA . SER A 1 83 ? -12.696 -0.223 -9.708 1.00 83.25 83 SER A CA 1
ATOM 616 C C . SER A 1 83 ? -12.950 -0.388 -11.214 1.00 83.25 83 SER A C 1
ATOM 618 O O . SER A 1 83 ? -13.268 -1.489 -11.657 1.00 83.25 83 SER A O 1
ATOM 620 N N . LEU A 1 84 ? -12.776 0.675 -12.010 1.00 82.94 84 LEU A N 1
ATOM 621 C CA . LEU A 1 84 ? -12.904 0.640 -13.472 1.00 82.94 84 LEU A CA 1
ATOM 622 C C . LEU A 1 84 ? -11.616 0.197 -14.182 1.00 82.94 84 LEU A C 1
ATOM 624 O O . LEU A 1 84 ? -11.677 -0.229 -15.332 1.00 82.94 84 LEU A O 1
ATOM 628 N N . LEU A 1 85 ? -10.457 0.317 -13.527 1.00 80.62 85 LEU A N 1
ATOM 629 C CA . LEU A 1 85 ? -9.146 0.081 -14.137 1.00 80.62 85 LEU A CA 1
ATOM 630 C C . LEU A 1 85 ? -8.746 -1.401 -14.222 1.00 80.62 85 LEU A C 1
ATOM 632 O O . LEU A 1 85 ? -7.799 -1.705 -14.943 1.00 80.62 85 LEU A O 1
ATOM 636 N N . ASP A 1 86 ? -9.422 -2.292 -13.483 1.00 77.25 86 ASP A N 1
ATOM 637 C CA . ASP A 1 86 ? -9.127 -3.738 -13.380 1.00 77.25 86 ASP A CA 1
ATOM 638 C C . ASP A 1 86 ? -7.615 -4.046 -13.286 1.00 77.25 86 ASP A C 1
ATOM 640 O O . ASP A 1 86 ? -7.059 -4.904 -13.970 1.00 77.25 86 ASP A O 1
ATOM 644 N N . CYS A 1 87 ? -6.898 -3.282 -12.455 1.00 75.69 87 CYS A N 1
ATOM 645 C CA . CYS A 1 87 ? -5.437 -3.342 -12.378 1.00 75.69 87 CYS A CA 1
ATOM 646 C C . CYS A 1 87 ? -4.910 -4.309 -11.301 1.00 75.69 87 CYS A C 1
ATOM 648 O O . CYS A 1 87 ? -3.704 -4.345 -11.049 1.00 75.69 87 CYS A O 1
ATOM 650 N N . GLY A 1 88 ? -5.793 -5.099 -10.673 1.00 77.19 88 GLY A N 1
ATOM 651 C CA . GLY A 1 88 ? -5.452 -6.032 -9.589 1.00 77.19 88 GLY A CA 1
ATOM 652 C C . GLY A 1 88 ? -5.246 -5.377 -8.217 1.00 77.19 88 GLY A C 1
ATOM 653 O O . GLY A 1 88 ? -4.692 -6.016 -7.319 1.00 77.19 88 GLY A O 1
ATOM 654 N N . PHE A 1 89 ? -5.681 -4.122 -8.067 1.00 83.31 89 PHE A N 1
ATOM 655 C CA . PHE A 1 89 ? -5.597 -3.328 -6.844 1.00 83.31 89 PHE A CA 1
ATOM 656 C C . PHE A 1 89 ? -6.920 -2.605 -6.594 1.00 83.31 89 PHE A C 1
ATOM 658 O O . PHE A 1 89 ? -7.316 -1.733 -7.368 1.00 83.31 89 PHE A O 1
ATOM 665 N N . TYR A 1 90 ? -7.596 -2.971 -5.507 1.00 84.56 90 TYR A N 1
ATOM 666 C CA . TYR A 1 90 ? -8.920 -2.458 -5.158 1.00 84.56 90 TYR A CA 1
ATOM 667 C C . TYR A 1 90 ? -8.905 -1.838 -3.763 1.00 84.56 90 TYR A C 1
ATOM 669 O O . TYR A 1 90 ? -8.136 -2.265 -2.901 1.00 84.56 90 TYR A O 1
ATOM 677 N N . CYS A 1 91 ? -9.765 -0.853 -3.507 1.00 86.00 91 CYS A N 1
ATOM 678 C CA . CYS A 1 91 ? -9.914 -0.346 -2.146 1.00 86.00 91 CYS A CA 1
ATOM 679 C C . CYS A 1 91 ? -10.832 -1.263 -1.334 1.00 86.00 91 CYS A C 1
ATOM 681 O O . CYS A 1 91 ? -11.871 -1.712 -1.842 1.00 86.00 91 CYS A O 1
ATOM 683 N N . PRO A 1 92 ? -10.502 -1.502 -0.061 1.00 78.62 92 PRO A N 1
ATOM 684 C CA . PRO A 1 92 ? -11.388 -2.209 0.837 1.00 78.62 92 PRO A CA 1
ATOM 685 C C . PRO A 1 92 ? -12.641 -1.364 1.109 1.00 78.62 92 PRO A C 1
ATOM 687 O O . PRO A 1 92 ? -12.561 -0.145 1.228 1.00 78.62 92 PRO A O 1
ATOM 690 N N . ASN A 1 93 ? -13.805 -2.014 1.199 1.00 68.00 93 ASN A N 1
ATOM 691 C CA . ASN A 1 93 ? -15.133 -1.408 1.420 1.00 68.00 93 ASN A CA 1
ATOM 692 C C . ASN A 1 93 ? -15.836 -0.721 0.234 1.00 68.00 93 ASN A C 1
ATOM 694 O O . ASN A 1 93 ? -16.741 0.088 0.436 1.00 68.00 93 ASN A O 1
ATOM 698 N N . THR A 1 94 ? -15.573 -1.136 -1.004 1.00 52.91 94 THR A N 1
ATOM 699 C CA . THR A 1 94 ? -16.638 -1.084 -2.024 1.00 52.91 94 THR A CA 1
ATOM 700 C C . THR A 1 94 ? -17.419 -2.389 -1.925 1.00 52.91 94 THR A C 1
ATOM 702 O O . THR A 1 94 ? -16.812 -3.453 -1.905 1.00 52.91 94 THR A O 1
ATOM 705 N N . GLY A 1 95 ? -18.747 -2.349 -1.785 1.00 49.38 95 GLY A N 1
ATOM 706 C CA . GLY A 1 95 ? -19.605 -3.518 -1.510 1.00 49.38 95 GLY A CA 1
ATOM 707 C C . GLY A 1 95 ? -19.677 -4.584 -2.619 1.00 49.38 95 GLY A C 1
ATOM 708 O O . GLY A 1 95 ? -20.770 -5.020 -2.970 1.00 49.38 95 GLY A O 1
ATOM 709 N N . ARG A 1 96 ? -18.542 -4.977 -3.212 1.00 44.16 96 ARG A N 1
ATOM 710 C CA . ARG A 1 96 ? -18.422 -5.901 -4.344 1.00 44.16 96 ARG A CA 1
ATOM 711 C C . ARG A 1 96 ? -17.301 -6.936 -4.261 1.00 44.16 96 ARG A C 1
ATOM 713 O O . ARG A 1 96 ? -17.214 -7.741 -5.178 1.00 44.16 96 ARG A O 1
ATOM 720 N N . HIS A 1 97 ? -16.518 -7.016 -3.188 1.00 45.94 97 HIS A N 1
ATOM 721 C CA . HIS A 1 97 ? -15.583 -8.135 -3.024 1.00 45.94 97 HIS A CA 1
ATOM 722 C C . HIS A 1 97 ? -15.906 -8.958 -1.779 1.00 45.94 97 HIS A C 1
ATOM 724 O O . HIS A 1 97 ? -15.378 -8.751 -0.694 1.00 45.94 97 HIS A O 1
ATOM 730 N N . THR A 1 98 ? -16.802 -9.927 -1.972 1.00 41.66 98 THR A N 1
ATOM 731 C CA . THR A 1 98 ? -16.957 -11.116 -1.128 1.00 41.66 98 THR A CA 1
ATOM 732 C C . THR A 1 98 ? -15.846 -12.116 -1.448 1.00 41.66 98 THR A C 1
ATOM 734 O O . THR A 1 98 ? -16.112 -13.215 -1.927 1.00 41.66 98 THR A O 1
ATOM 737 N N . GLU A 1 99 ? -14.591 -11.748 -1.208 1.00 49.22 99 GLU A N 1
ATOM 738 C CA . GLU A 1 99 ? -13.616 -12.767 -0.830 1.00 49.22 99 GLU A CA 1
ATOM 739 C C . GLU A 1 99 ? -13.672 -12.844 0.689 1.00 49.22 99 GLU A C 1
ATOM 741 O O . GLU A 1 99 ? -13.586 -11.828 1.380 1.00 49.22 99 GLU A O 1
ATOM 746 N N . ALA A 1 100 ? -13.940 -14.043 1.212 1.00 46.59 100 ALA A N 1
ATOM 747 C CA . ALA A 1 100 ? -13.904 -14.268 2.647 1.00 46.59 100 ALA A CA 1
ATOM 748 C C . ALA A 1 100 ? -12.577 -13.708 3.191 1.00 46.59 100 ALA A C 1
ATOM 750 O O . ALA A 1 100 ? -11.555 -13.874 2.514 1.00 46.59 100 ALA A O 1
ATOM 751 N N . PRO A 1 101 ? -12.566 -13.079 4.385 1.00 51.16 101 PRO A N 1
ATOM 752 C CA . PRO A 1 101 ? -11.312 -12.713 5.024 1.00 51.16 101 PRO A CA 1
ATOM 753 C C . PRO A 1 101 ? -10.404 -13.935 4.950 1.00 51.16 101 PRO A C 1
ATOM 755 O O . PRO A 1 101 ? -10.871 -15.047 5.236 1.00 51.16 101 PRO A O 1
ATOM 758 N N . LYS A 1 102 ? -9.139 -13.779 4.539 1.00 56.66 102 LYS A N 1
ATOM 759 C CA . LYS A 1 102 ? -8.177 -14.867 4.724 1.00 56.66 102 LYS A CA 1
ATOM 760 C C . LYS A 1 102 ? -8.047 -15.060 6.233 1.00 56.66 102 LYS A C 1
ATOM 762 O O . LYS A 1 102 ? -7.264 -14.391 6.901 1.00 56.66 102 LYS A O 1
ATOM 767 N N . ASN A 1 103 ? -8.911 -15.920 6.775 1.00 50.94 103 ASN A N 1
ATOM 768 C CA . ASN A 1 103 ? -8.988 -16.314 8.170 1.00 50.94 103 ASN A CA 1
ATOM 769 C C . ASN A 1 103 ? -7.653 -16.990 8.488 1.00 50.94 103 ASN A C 1
ATOM 771 O O . ASN A 1 103 ? -7.505 -18.194 8.294 1.00 50.94 103 ASN A O 1
ATOM 775 N N . GLY A 1 104 ? -6.640 -16.204 8.852 1.00 59.50 104 GLY A N 1
ATOM 776 C CA . GLY A 1 104 ? -5.280 -16.726 8.928 1.00 59.50 104 GLY A CA 1
ATOM 777 C C . GLY A 1 104 ? -4.142 -15.714 9.018 1.00 59.50 104 GLY A C 1
ATOM 778 O O . GLY A 1 104 ? -3.022 -16.152 9.277 1.00 59.50 104 GLY A O 1
ATOM 779 N N . TYR A 1 105 ? -4.362 -14.401 8.856 1.00 64.19 105 TYR A N 1
ATOM 780 C CA . TYR A 1 105 ? -3.283 -13.443 9.131 1.00 64.19 105 TYR A CA 1
ATOM 781 C C . TYR A 1 105 ? -2.914 -13.486 10.615 1.00 64.19 105 TYR A C 1
ATOM 783 O O . TYR A 1 105 ? -3.669 -13.049 11.482 1.00 64.19 105 TYR A O 1
ATOM 791 N N . LYS A 1 106 ? -1.733 -14.030 10.908 1.00 62.28 106 LYS A N 1
ATOM 792 C CA . LYS A 1 106 ? -1.103 -13.945 12.221 1.00 62.28 106 LYS A CA 1
ATOM 793 C C . LYS A 1 106 ? -0.103 -12.803 12.174 1.00 62.28 106 LYS A C 1
ATOM 795 O O . LYS A 1 106 ? 0.810 -12.833 11.355 1.00 62.28 106 LYS A O 1
ATOM 800 N N . GLU A 1 107 ? -0.256 -11.822 13.055 1.00 63.47 107 GLU A N 1
ATOM 801 C CA . GLU A 1 107 ? 0.767 -10.797 13.243 1.00 63.47 107 GLU A CA 1
ATOM 802 C C . GLU A 1 107 ? 2.031 -11.488 13.782 1.00 63.47 107 GLU A C 1
ATOM 804 O O . GLU A 1 107 ? 2.054 -12.000 14.902 1.00 63.47 107 GLU A O 1
ATOM 809 N N . VAL A 1 108 ? 3.053 -11.622 12.932 1.00 65.81 108 VAL A N 1
ATOM 810 C CA . VAL A 1 108 ? 4.311 -12.305 13.288 1.00 65.81 108 VAL A CA 1
ATOM 811 C C . VAL A 1 108 ? 5.305 -11.329 13.921 1.00 65.81 108 VAL A C 1
ATOM 813 O O . VAL A 1 108 ? 6.168 -11.738 14.694 1.00 65.81 108 VAL A O 1
ATOM 816 N N . PHE A 1 109 ? 5.159 -10.035 13.631 1.00 68.75 109 PHE A N 1
ATOM 817 C CA . PHE A 1 109 ? 6.065 -8.977 14.059 1.00 68.75 109 PHE A CA 1
ATOM 818 C C . PHE A 1 109 ? 5.245 -7.807 14.601 1.00 68.75 109 PHE A C 1
ATOM 820 O O . PHE A 1 109 ? 4.453 -7.232 13.863 1.00 68.75 109 PHE A O 1
ATOM 827 N N . THR A 1 110 ? 5.433 -7.458 15.876 1.00 71.06 110 THR A N 1
ATOM 828 C CA . THR A 1 110 ? 4.727 -6.349 16.537 1.00 71.06 110 THR A CA 1
ATOM 829 C C . THR A 1 110 ? 5.732 -5.397 17.184 1.00 71.06 110 THR A C 1
ATOM 831 O O . THR A 1 110 ? 6.814 -5.812 17.599 1.00 71.06 110 THR A O 1
ATOM 834 N N . GLY A 1 111 ? 5.404 -4.103 17.245 1.00 71.44 111 GLY A N 1
ATOM 835 C CA . GLY A 1 111 ? 6.226 -3.099 17.940 1.00 71.44 111 GLY A CA 1
ATOM 836 C C . GLY A 1 111 ? 7.557 -2.735 17.266 1.00 71.44 111 GLY A C 1
ATOM 837 O O . GLY A 1 111 ? 8.399 -2.097 17.894 1.00 71.44 111 GLY A O 1
ATOM 838 N N . TYR A 1 112 ? 7.763 -3.116 16.003 1.00 78.00 112 TYR A N 1
ATOM 839 C CA . TYR A 1 112 ? 8.955 -2.734 15.247 1.00 78.00 112 TYR A CA 1
ATOM 840 C C . TYR A 1 112 ? 8.850 -1.316 14.684 1.00 78.00 112 TYR A C 1
ATOM 842 O O . TYR A 1 112 ? 7.766 -0.839 14.342 1.00 78.00 112 TYR A O 1
ATOM 850 N N . THR A 1 113 ? 10.009 -0.672 14.540 1.00 80.94 113 THR A N 1
ATOM 851 C CA . THR A 1 113 ? 10.158 0.650 13.912 1.00 80.94 113 THR A CA 1
ATOM 852 C C . THR A 1 113 ? 10.657 0.586 12.461 1.00 80.94 113 THR A C 1
ATOM 854 O O . THR A 1 113 ? 10.989 1.604 11.858 1.00 80.94 113 THR A O 1
ATOM 857 N N . ALA A 1 114 ? 10.773 -0.622 11.905 1.00 79.38 114 ALA A N 1
ATOM 858 C CA . ALA A 1 114 ? 11.279 -0.864 10.560 1.00 79.38 114 ALA A CA 1
ATOM 859 C C . ALA A 1 114 ? 10.663 -2.132 9.956 1.00 79.38 114 ALA A C 1
ATOM 861 O O . ALA A 1 114 ? 10.263 -3.050 10.677 1.00 79.38 114 ALA A O 1
ATOM 862 N N . ALA A 1 115 ? 10.646 -2.201 8.624 1.00 81.25 115 ALA A N 1
ATOM 863 C CA . ALA A 1 115 ? 10.180 -3.373 7.900 1.00 81.25 115 ALA A CA 1
ATOM 864 C C . ALA A 1 115 ? 11.161 -4.545 8.042 1.00 81.25 115 ALA A C 1
ATOM 866 O O . ALA A 1 115 ? 12.327 -4.453 7.656 1.00 81.25 115 ALA A O 1
ATOM 867 N N . VAL A 1 116 ? 10.671 -5.700 8.495 1.00 82.06 116 VAL A N 1
ATOM 868 C CA . VAL A 1 116 ? 11.407 -6.968 8.353 1.00 82.06 116 VAL A CA 1
ATOM 869 C C . VAL A 1 116 ? 11.585 -7.285 6.870 1.00 82.06 116 VAL A C 1
ATOM 871 O O . VAL A 1 116 ? 10.590 -7.356 6.162 1.00 82.06 116 VAL A O 1
ATOM 874 N N . ARG A 1 117 ? 12.809 -7.504 6.383 1.00 85.06 117 ARG A N 1
ATOM 875 C CA . ARG A 1 117 ? 13.102 -7.838 4.973 1.00 85.06 117 ARG A CA 1
ATOM 876 C C . ARG A 1 117 ? 12.672 -9.265 4.616 1.00 85.06 117 ARG A C 1
ATOM 878 O O . ARG A 1 117 ? 12.805 -10.162 5.445 1.00 85.06 117 ARG A O 1
ATOM 885 N N . SER A 1 118 ? 12.189 -9.492 3.391 1.00 77.19 118 SER A N 1
ATOM 886 C CA . SER A 1 118 ? 12.016 -10.862 2.893 1.00 77.19 118 SER A CA 1
ATOM 887 C C . SER A 1 118 ? 13.308 -11.418 2.313 1.00 77.19 118 SER A C 1
ATOM 889 O O . SER A 1 118 ? 14.071 -10.707 1.659 1.00 77.19 118 SER A O 1
ATOM 891 N N . VAL A 1 119 ? 13.525 -12.711 2.526 1.00 81.25 119 VAL A N 1
ATOM 892 C CA . VAL A 1 119 ? 14.589 -13.479 1.871 1.00 81.25 119 VAL A CA 1
ATOM 893 C C . VAL A 1 119 ? 14.108 -14.167 0.590 1.00 81.25 119 VAL A C 1
ATOM 895 O O . VAL A 1 119 ? 14.931 -14.733 -0.125 1.00 81.25 119 VAL A O 1
ATOM 898 N N . VAL A 1 120 ? 12.805 -14.119 0.288 1.00 81.19 120 VAL A N 1
ATOM 899 C CA . VAL A 1 120 ? 12.224 -14.684 -0.935 1.00 81.19 120 VAL A CA 1
ATOM 900 C C . VAL A 1 120 ? 12.276 -13.626 -2.042 1.00 81.19 120 VAL A C 1
ATOM 902 O O . VAL A 1 120 ? 11.683 -12.560 -1.893 1.00 81.19 120 VAL A O 1
ATOM 905 N N . PRO A 1 121 ? 12.984 -13.865 -3.159 1.00 79.50 121 PRO A N 1
ATOM 906 C CA . PRO A 1 121 ? 13.036 -12.899 -4.249 1.00 79.50 121 PRO A CA 1
ATOM 907 C C . PRO A 1 121 ? 11.658 -12.683 -4.885 1.00 79.50 121 PRO A C 1
ATOM 909 O O . PRO A 1 121 ? 10.992 -13.646 -5.259 1.00 79.50 121 PRO A O 1
ATOM 912 N N . GLY A 1 122 ? 11.268 -11.419 -5.067 1.00 81.81 122 GLY A N 1
ATOM 913 C CA . GLY A 1 122 ? 10.052 -11.049 -5.801 1.00 81.81 122 GLY A CA 1
ATOM 914 C C . GLY A 1 122 ? 8.740 -11.254 -5.041 1.00 81.81 122 GLY A C 1
ATOM 915 O O . GLY A 1 122 ? 7.685 -11.190 -5.660 1.00 81.81 122 GLY A O 1
ATOM 916 N N . ASP A 1 123 ? 8.787 -11.486 -3.728 1.00 86.19 123 ASP A N 1
ATOM 917 C CA . ASP A 1 123 ? 7.586 -11.614 -2.897 1.00 86.19 123 ASP A CA 1
ATOM 918 C C . ASP A 1 123 ? 7.021 -10.266 -2.428 1.00 86.19 123 ASP A C 1
ATOM 920 O O . ASP A 1 123 ? 6.012 -10.221 -1.746 1.00 86.19 123 ASP A O 1
ATOM 924 N N . TYR A 1 124 ? 7.670 -9.155 -2.765 1.00 90.88 124 TYR A N 1
ATOM 925 C CA . TYR A 1 124 ? 7.170 -7.821 -2.478 1.00 90.88 124 TYR A CA 1
ATOM 926 C C . TYR A 1 124 ? 6.091 -7.416 -3.489 1.00 90.88 124 TYR A C 1
ATOM 928 O O . TYR A 1 124 ? 6.335 -7.453 -4.695 1.00 90.88 124 TYR A O 1
ATOM 936 N N . LEU A 1 125 ? 4.925 -6.983 -2.996 1.00 91.69 125 LEU A N 1
ATOM 937 C CA . LEU A 1 125 ? 3.817 -6.531 -3.843 1.00 91.69 125 LEU A CA 1
ATOM 938 C C . LEU A 1 125 ? 3.670 -5.010 -3.857 1.00 91.69 125 LEU A C 1
ATOM 940 O O . LEU A 1 125 ? 3.552 -4.410 -4.922 1.00 91.69 125 LEU A O 1
ATOM 944 N N . THR A 1 126 ? 3.617 -4.390 -2.678 1.00 93.62 126 THR A N 1
ATOM 945 C CA . THR A 1 126 ? 3.454 -2.939 -2.488 1.00 93.62 126 THR A CA 1
ATOM 946 C C . THR A 1 126 ? 3.607 -2.585 -1.008 1.00 93.62 126 THR A C 1
ATOM 948 O O . THR A 1 126 ? 3.606 -3.471 -0.148 1.00 93.62 126 THR A O 1
ATOM 951 N N . TYR A 1 127 ? 3.697 -1.298 -0.681 1.00 93.50 127 TYR A N 1
ATOM 952 C CA . TYR A 1 127 ? 3.428 -0.828 0.669 1.00 93.50 127 TYR A CA 1
ATOM 953 C C . TYR A 1 127 ? 2.753 0.543 0.670 1.00 93.50 127 TYR A C 1
ATOM 955 O O . TYR A 1 127 ? 2.933 1.366 -0.233 1.00 93.50 127 TYR A O 1
ATOM 963 N N . GLY A 1 128 ? 1.981 0.775 1.723 1.00 92.69 128 GLY A N 1
ATOM 964 C CA . GLY A 1 128 ? 1.269 2.018 1.963 1.00 92.69 128 GLY A CA 1
ATOM 965 C C . GLY A 1 128 ? 1.211 2.357 3.442 1.00 92.69 128 GLY A C 1
ATOM 966 O O . GLY A 1 128 ? 1.814 1.690 4.286 1.00 92.69 128 GLY A O 1
ATOM 967 N N . LEU A 1 129 ? 0.482 3.420 3.741 1.00 92.12 129 LEU A N 1
ATOM 968 C CA . LEU A 1 129 ? 0.226 3.890 5.096 1.00 92.12 129 LEU A CA 1
ATOM 969 C C . LEU A 1 129 ? -1.221 3.570 5.490 1.00 92.12 129 LEU A C 1
ATOM 971 O O . LEU A 1 129 ? -2.132 3.696 4.673 1.00 92.12 129 LEU A O 1
ATOM 975 N N . VAL A 1 130 ? -1.421 3.158 6.737 1.00 90.06 130 VAL A N 1
ATOM 976 C CA . VAL A 1 130 ? -2.728 2.821 7.326 1.00 90.06 130 VAL A CA 1
ATOM 977 C C . VAL A 1 130 ? -2.808 3.374 8.744 1.00 90.06 130 VAL A C 1
ATOM 979 O O . VAL A 1 130 ? -1.773 3.696 9.323 1.00 90.06 130 VAL A O 1
ATOM 982 N N . ASP A 1 131 ? -3.993 3.429 9.350 1.00 86.81 131 ASP A N 1
ATOM 983 C CA . ASP A 1 131 ? -4.116 3.840 10.755 1.00 86.81 131 ASP A CA 1
ATOM 984 C C . ASP A 1 131 ? -4.117 2.624 11.698 1.00 86.81 131 ASP A C 1
ATOM 986 O O . ASP A 1 131 ? -3.601 2.669 12.820 1.00 86.81 131 ASP A O 1
ATOM 990 N N . THR A 1 132 ? -4.641 1.486 11.234 1.00 86.00 132 THR A N 1
ATOM 991 C CA . THR A 1 132 ? -4.838 0.271 12.036 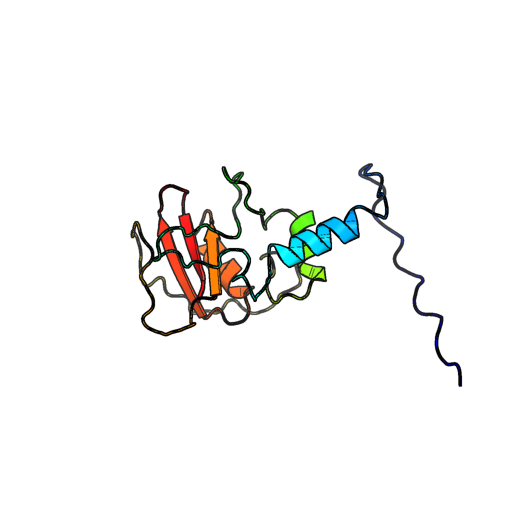1.00 86.00 132 THR A CA 1
ATOM 992 C C . THR A 1 132 ? -4.241 -0.983 11.384 1.00 86.00 132 THR A C 1
ATOM 994 O O . THR A 1 132 ? -3.983 -1.034 10.185 1.00 86.00 132 THR A O 1
ATOM 997 N N . VAL A 1 133 ? -3.998 -2.038 12.182 1.00 84.25 133 VAL A N 1
ATOM 998 C CA . VAL A 1 133 ? -3.572 -3.344 11.621 1.00 84.25 133 VAL A CA 1
ATOM 999 C C . VAL A 1 133 ? -4.688 -3.936 10.758 1.00 84.25 133 VAL A C 1
ATOM 1001 O O . VAL A 1 133 ? -4.410 -4.513 9.711 1.00 84.25 133 VAL A O 1
ATOM 1004 N N . GLN A 1 134 ? -5.944 -3.759 11.175 1.00 85.75 134 GLN A N 1
ATOM 1005 C CA . GLN A 1 134 ? -7.101 -4.276 10.452 1.00 85.75 134 GLN A CA 1
ATOM 1006 C C . GLN A 1 134 ? -7.177 -3.698 9.036 1.00 85.75 134 GLN A C 1
ATOM 1008 O O . GLN A 1 134 ? -7.326 -4.446 8.083 1.00 85.75 134 GLN A O 1
ATOM 1013 N N . GLU A 1 135 ? -6.955 -2.398 8.876 1.00 87.62 135 GLU A N 1
ATOM 1014 C CA . GLU A 1 135 ? -6.915 -1.757 7.558 1.00 87.62 135 GLU A CA 1
ATOM 1015 C C . GLU A 1 135 ? -5.799 -2.302 6.657 1.00 87.62 135 GLU A C 1
ATOM 1017 O O . GLU A 1 135 ? -5.979 -2.416 5.446 1.00 87.62 135 GLU A O 1
ATOM 1022 N N . CYS A 1 136 ? -4.661 -2.701 7.231 1.00 88.88 136 CYS A N 1
ATOM 1023 C CA . CYS A 1 136 ? -3.613 -3.386 6.477 1.00 88.88 136 CYS A CA 1
ATOM 1024 C C . CYS A 1 136 ? -4.058 -4.774 5.996 1.00 88.88 136 CYS A C 1
ATOM 1026 O O . CYS A 1 136 ? -3.796 -5.154 4.853 1.00 88.88 136 CYS A O 1
ATOM 1028 N N . MET A 1 137 ? -4.753 -5.529 6.855 1.00 86.69 137 MET A N 1
ATOM 1029 C CA . MET A 1 137 ? -5.334 -6.824 6.484 1.00 86.69 137 MET A CA 1
ATOM 1030 C C . MET A 1 137 ? -6.382 -6.659 5.383 1.00 86.69 137 MET A C 1
ATOM 1032 O O . MET A 1 137 ? -6.381 -7.416 4.414 1.00 86.69 137 MET A O 1
ATOM 1036 N N . ASP A 1 138 ? -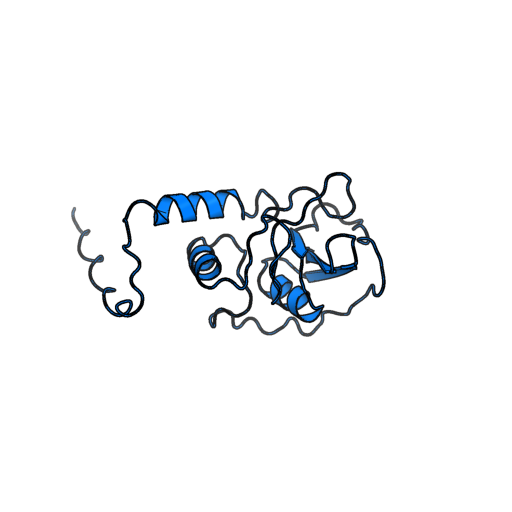7.233 -5.642 5.502 1.00 87.06 138 ASP A N 1
ATOM 1037 C CA . ASP A 1 138 ? -8.267 -5.326 4.524 1.00 87.06 138 ASP A CA 1
ATOM 1038 C C . ASP A 1 138 ? -7.649 -5.016 3.153 1.00 87.06 138 ASP A C 1
ATOM 1040 O O . ASP A 1 138 ? -8.097 -5.561 2.149 1.00 87.06 138 ASP A O 1
ATOM 1044 N N . MET A 1 139 ? -6.566 -4.232 3.111 1.00 88.44 139 MET A N 1
ATOM 1045 C CA . MET A 1 139 ? -5.795 -3.981 1.886 1.00 88.44 139 MET A CA 1
ATOM 1046 C C . MET A 1 139 ? -5.158 -5.251 1.315 1.00 88.44 139 MET A C 1
ATOM 1048 O O . MET A 1 139 ? -5.165 -5.468 0.109 1.00 88.44 139 MET A O 1
ATOM 1052 N N . CYS A 1 140 ? -4.619 -6.135 2.152 1.00 88.38 140 CYS A N 1
ATOM 1053 C CA . CYS A 1 140 ? -4.062 -7.397 1.662 1.00 88.38 140 CYS A CA 1
ATOM 1054 C C . CYS A 1 140 ? -5.139 -8.296 1.030 1.00 88.38 140 CYS A C 1
ATOM 1056 O O . CYS A 1 140 ? -4.871 -8.971 0.040 1.00 88.38 140 CYS A O 1
ATOM 1058 N N . ASN A 1 141 ? -6.377 -8.259 1.531 1.00 86.12 141 ASN A N 1
ATOM 1059 C CA . ASN A 1 141 ? -7.489 -8.998 0.926 1.00 86.12 141 ASN A CA 1
ATOM 1060 C C . ASN A 1 141 ? -7.868 -8.479 -0.473 1.00 86.12 141 ASN A C 1
ATOM 1062 O O . ASN A 1 141 ? -8.488 -9.213 -1.235 1.00 86.12 141 ASN A O 1
ATOM 1066 N N . THR A 1 142 ? -7.506 -7.244 -0.831 1.00 84.62 142 THR A N 1
ATOM 1067 C CA . THR A 1 142 ? -7.846 -6.647 -2.132 1.00 84.62 142 THR A CA 1
ATOM 1068 C C . THR A 1 142 ? -6.705 -6.661 -3.148 1.00 84.62 142 THR A C 1
ATOM 1070 O O . THR A 1 142 ? -6.926 -6.349 -4.321 1.00 84.62 142 THR A O 1
ATOM 1073 N N . VAL A 1 143 ? -5.490 -7.027 -2.732 1.00 84.56 143 VAL A N 1
ATOM 1074 C CA . VAL A 1 143 ? -4.320 -7.115 -3.611 1.00 84.56 143 VAL A CA 1
ATOM 1075 C C . VAL A 1 143 ? -4.093 -8.560 -4.030 1.00 84.56 143 VAL A C 1
ATOM 1077 O O . VAL A 1 143 ? -3.768 -9.433 -3.219 1.00 84.56 143 VAL A O 1
ATOM 1080 N N . VAL A 1 144 ? -4.215 -8.813 -5.334 1.00 82.06 144 VAL A N 1
ATOM 1081 C CA . VAL A 1 144 ? -4.011 -10.151 -5.899 1.00 82.06 144 VAL A CA 1
ATOM 1082 C C . VAL A 1 144 ? -2.610 -10.659 -5.558 1.00 82.06 144 VAL A C 1
ATOM 1084 O O . VAL A 1 144 ? -1.607 -10.031 -5.891 1.00 82.06 144 VAL A O 1
ATOM 1087 N N . GLY A 1 145 ? -2.555 -11.834 -4.932 1.00 81.81 145 GLY A N 1
ATOM 1088 C CA . GLY A 1 145 ? -1.309 -12.492 -4.537 1.00 81.81 145 GLY A CA 1
ATOM 1089 C C . GLY A 1 145 ? -0.885 -12.249 -3.090 1.00 81.81 145 GLY A C 1
ATOM 1090 O O . GLY A 1 145 ? -0.057 -13.012 -2.613 1.00 81.81 145 GLY A O 1
ATOM 1091 N N . CYS A 1 146 ? -1.493 -11.297 -2.372 1.00 86.12 146 CYS A N 1
ATOM 1092 C CA . CYS A 1 146 ? -1.078 -10.971 -1.008 1.00 86.12 146 CYS A CA 1
ATOM 1093 C C . CYS A 1 146 ? -1.422 -12.092 -0.018 1.00 86.12 146 CYS A C 1
ATOM 1095 O O . CYS A 1 146 ? -2.584 -12.455 0.165 1.00 86.12 146 CYS A O 1
ATOM 1097 N N . GLN A 1 147 ? -0.415 -12.664 0.625 1.00 83.69 147 GLN A N 1
ATOM 1098 C CA . GLN A 1 147 ? -0.507 -13.740 1.613 1.00 83.69 147 GLN A CA 1
ATOM 1099 C C . GLN A 1 147 ? -0.005 -13.306 2.988 1.00 83.69 147 GLN A C 1
ATOM 1101 O O . GLN A 1 147 ? -0.346 -13.939 3.988 1.00 83.69 147 GLN A O 1
ATOM 1106 N N . PHE A 1 148 ? 0.781 -12.234 3.054 1.00 82.75 148 PHE A N 1
ATOM 1107 C CA . PHE A 1 148 ? 1.422 -11.779 4.273 1.00 82.75 148 PHE A CA 1
ATOM 1108 C C . PHE A 1 148 ? 1.396 -10.253 4.381 1.00 82.75 148 PHE A C 1
ATOM 1110 O O . PHE A 1 148 ? 1.635 -9.532 3.413 1.00 82.75 148 PHE A O 1
ATOM 1117 N N . ILE A 1 149 ? 1.148 -9.770 5.600 1.00 86.62 149 ILE A N 1
ATOM 1118 C CA . ILE A 1 149 ? 1.272 -8.356 5.945 1.00 86.62 149 ILE A CA 1
ATOM 1119 C C . ILE A 1 149 ? 2.445 -8.142 6.892 1.00 86.62 149 ILE A C 1
ATOM 1121 O O . ILE A 1 149 ? 2.696 -8.935 7.799 1.00 86.62 149 ILE A O 1
ATOM 1125 N N . ASN A 1 150 ? 3.144 -7.034 6.699 1.00 86.06 150 ASN A N 1
ATOM 1126 C CA . ASN A 1 150 ? 4.195 -6.564 7.581 1.00 86.06 150 ASN A CA 1
ATOM 1127 C C . ASN A 1 150 ? 3.840 -5.154 8.046 1.00 86.06 150 ASN A C 1
ATOM 1129 O O . ASN A 1 150 ? 3.911 -4.205 7.261 1.00 86.06 150 ASN A O 1
ATOM 1133 N N . THR A 1 151 ? 3.429 -5.036 9.307 1.00 87.62 151 THR A N 1
ATOM 1134 C CA . THR A 1 151 ? 3.059 -3.761 9.922 1.00 87.62 151 THR A CA 1
ATOM 1135 C C . THR A 1 151 ? 4.130 -3.287 10.887 1.00 87.62 151 THR A C 1
ATOM 1137 O O . THR A 1 151 ? 4.574 -4.038 11.751 1.00 87.62 151 THR A O 1
ATOM 1140 N N . TYR A 1 152 ? 4.521 -2.023 10.773 1.00 85.44 152 TYR A N 1
ATOM 1141 C CA . TYR A 1 152 ? 5.501 -1.392 11.655 1.00 85.44 152 TYR A CA 1
ATOM 1142 C C . TYR A 1 152 ? 5.250 0.118 11.716 1.00 85.44 152 TYR A C 1
ATOM 1144 O O . TYR A 1 152 ? 4.492 0.660 10.912 1.00 85.44 152 TYR A O 1
ATOM 1152 N N . HIS A 1 153 ? 5.855 0.797 12.684 1.00 83.62 153 HIS A N 1
ATOM 1153 C CA . HIS A 1 153 ? 5.770 2.253 12.793 1.00 83.62 153 HIS A CA 1
ATOM 1154 C C . HIS A 1 153 ? 7.010 2.903 12.185 1.00 83.62 153 HIS A C 1
ATOM 1156 O O . HIS A 1 153 ? 8.122 2.511 12.514 1.00 83.62 153 HIS A O 1
ATOM 1162 N N . ASP A 1 154 ? 6.840 3.900 11.327 1.00 72.62 154 ASP A N 1
ATOM 1163 C CA . ASP A 1 154 ? 7.935 4.740 10.845 1.00 72.62 154 ASP A CA 1
ATOM 1164 C C . ASP A 1 154 ? 7.690 6.211 11.211 1.00 72.62 154 ASP A C 1
ATOM 1166 O O . ASP A 1 154 ? 6.751 6.556 11.932 1.00 72.62 154 ASP A O 1
ATOM 1170 N N . VAL A 1 155 ? 8.559 7.100 10.730 1.00 71.12 155 VAL A N 1
ATOM 1171 C CA . VAL A 1 155 ? 8.425 8.548 10.960 1.00 71.12 155 VAL A CA 1
ATOM 1172 C C . VAL A 1 155 ? 7.190 9.163 10.281 1.00 71.12 155 VAL A C 1
ATOM 1174 O O . VAL A 1 155 ? 6.830 10.291 10.607 1.00 71.12 155 VAL A O 1
ATOM 1177 N N . HIS A 1 156 ? 6.540 8.444 9.361 1.00 65.31 156 HIS A N 1
ATOM 1178 C CA . HIS A 1 156 ? 5.357 8.874 8.614 1.00 65.31 156 HIS A CA 1
ATOM 1179 C C . HIS A 1 156 ? 4.053 8.247 9.130 1.00 65.31 156 HIS A C 1
ATOM 1181 O O . HIS A 1 156 ? 2.984 8.584 8.623 1.00 65.31 156 HIS A O 1
ATOM 1187 N N . GLY A 1 157 ? 4.111 7.373 10.141 1.00 74.56 157 GLY A N 1
ATOM 1188 C CA . GLY A 1 157 ? 2.943 6.767 10.774 1.00 74.56 157 GLY A CA 1
ATOM 1189 C C . GLY A 1 157 ? 3.033 5.247 10.838 1.00 74.56 157 GLY A C 1
ATOM 1190 O O . GLY A 1 157 ? 4.086 4.678 11.119 1.00 74.56 157 GLY A O 1
ATOM 1191 N N . LYS A 1 158 ? 1.898 4.569 10.652 1.00 82.50 158 LYS A N 1
ATOM 1192 C CA . LYS A 1 158 ? 1.845 3.108 10.632 1.00 82.50 158 LYS A CA 1
ATOM 1193 C C . LYS A 1 158 ? 1.899 2.619 9.188 1.00 82.50 158 LYS A C 1
ATOM 1195 O O . LYS A 1 158 ? 1.050 2.942 8.361 1.00 82.50 158 LYS A O 1
ATOM 1200 N N . VAL A 1 159 ? 2.933 1.845 8.892 1.00 82.44 159 VAL A N 1
ATOM 1201 C CA . VAL A 1 159 ? 3.211 1.320 7.559 1.00 82.44 159 VAL A CA 1
ATOM 1202 C C . VAL A 1 159 ? 2.626 -0.080 7.417 1.00 82.44 159 VAL A C 1
ATOM 1204 O O . VAL A 1 159 ? 2.667 -0.880 8.352 1.00 82.44 159 VAL A O 1
ATOM 1207 N N . CYS A 1 160 ? 2.108 -0.373 6.228 1.00 87.19 160 CYS A N 1
ATOM 1208 C CA . CYS A 1 160 ? 1.576 -1.663 5.818 1.00 87.19 160 CYS A CA 1
ATOM 1209 C C . CYS A 1 160 ? 2.283 -2.130 4.542 1.00 87.19 160 CYS A C 1
ATOM 1211 O O . CYS A 1 160 ? 2.024 -1.600 3.462 1.00 87.19 160 CYS A O 1
ATOM 1213 N N . ALA A 1 161 ? 3.174 -3.117 4.653 1.00 86.12 161 ALA A N 1
ATOM 1214 C CA . ALA A 1 161 ? 3.812 -3.742 3.498 1.00 86.12 161 ALA A CA 1
ATOM 1215 C C . ALA A 1 161 ? 3.186 -5.104 3.187 1.00 86.12 161 ALA A C 1
ATOM 1217 O O . ALA A 1 161 ? 2.978 -5.918 4.088 1.00 86.12 161 ALA A O 1
ATOM 1218 N N . LEU A 1 162 ? 2.904 -5.332 1.906 1.00 82.75 162 LEU A N 1
ATOM 1219 C CA . L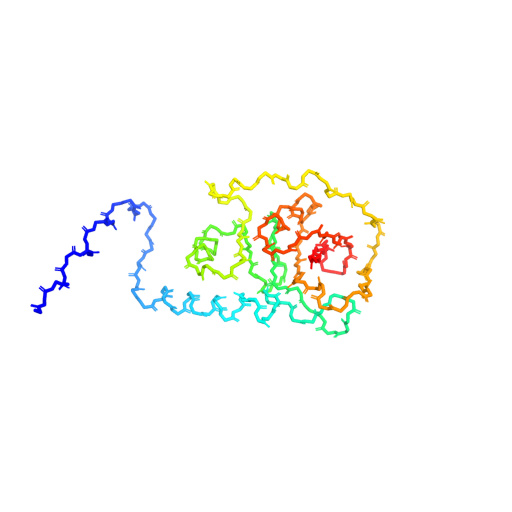EU A 1 162 ? 2.158 -6.474 1.391 1.00 82.75 162 LEU A CA 1
ATOM 1220 C C . LEU A 1 162 ? 3.083 -7.415 0.616 1.00 82.75 162 LEU A C 1
ATOM 1222 O O . LEU A 1 162 ? 3.935 -6.961 -0.159 1.00 82.75 162 LEU A O 1
ATOM 1226 N N . ARG A 1 163 ? 2.902 -8.718 0.831 1.00 80.31 163 ARG A N 1
ATOM 1227 C CA . ARG A 1 163 ? 3.650 -9.792 0.173 1.00 80.31 163 ARG A CA 1
ATOM 1228 C C . ARG A 1 163 ? 2.752 -10.948 -0.206 1.00 80.31 163 ARG A C 1
ATOM 1230 O O . ARG A 1 163 ? 1.881 -11.273 0.630 1.00 80.31 163 ARG A O 1
#

pLDDT: mean 74.43, std 17.87, range [34.44, 93.88]